Protein AF-A0A7V9I4D1-F1 (afdb_monomer_lite)

Radius of gyration: 14.73 Å; chains: 1; bounding box: 28×27×35 Å

Secondary structure (DSSP, 8-state):
--S---HHHHHHHHHHHHHHTSPPPHHHHHHTSSTTTTHHHHHHHHHHHHHSS-SS-HHHHHHHHHHHHHHTT---

Structure (mmCIF, N/CA/C/O backbone):
data_AF-A0A7V9I4D1-F1
#
_entry.id   AF-A0A7V9I4D1-F1
#
loop_
_atom_site.group_PDB
_atom_site.id
_atom_site.type_symbol
_atom_site.label_atom_id
_atom_site.label_alt_id
_atom_site.label_comp_id
_atom_site.label_asym_id
_atom_site.label_entity_id
_atom_site.label_seq_id
_atom_site.pdbx_PDB_ins_code
_atom_site.Cartn_x
_atom_site.Cartn_y
_atom_site.Cartn_z
_atom_site.occupancy
_atom_site.B_iso_or_equiv
_atom_site.auth_seq_id
_atom_site.auth_comp_id
_atom_site.auth_asym_id
_atom_site.auth_atom_id
_atom_site.pdbx_PDB_model_num
ATOM 1 N N . MET A 1 1 ? -10.516 5.762 9.269 1.00 78.38 1 MET A N 1
ATOM 2 C CA . MET A 1 1 ? -11.585 4.795 9.622 1.00 78.38 1 MET A CA 1
ATOM 3 C C . MET A 1 1 ? -11.332 4.376 11.054 1.00 78.38 1 MET A C 1
ATOM 5 O O . MET A 1 1 ? -10.519 3.500 11.284 1.00 78.38 1 MET A O 1
ATOM 9 N N . GLU A 1 2 ? -11.939 5.068 12.016 1.00 84.50 2 GLU A N 1
ATOM 10 C CA . GLU A 1 2 ? -11.469 4.998 13.413 1.00 84.50 2 GLU A CA 1
ATOM 11 C C . GLU A 1 2 ? -12.224 3.977 14.275 1.00 84.50 2 GLU A C 1
ATOM 13 O O . GLU A 1 2 ? -11.827 3.689 15.399 1.00 84.50 2 GLU A O 1
ATOM 18 N N . ARG A 1 3 ? -13.365 3.470 13.795 1.00 88.12 3 ARG A N 1
ATOM 19 C CA . ARG A 1 3 ? -14.278 2.592 14.543 1.00 88.12 3 ARG A CA 1
ATOM 20 C C . ARG A 1 3 ? -14.953 1.596 13.602 1.00 88.12 3 ARG A C 1
ATOM 22 O O . ARG A 1 3 ? -15.040 1.835 12.402 1.00 88.12 3 ARG A O 1
ATOM 29 N N . GLY A 1 4 ? -15.506 0.521 14.170 1.00 92.00 4 GLY A N 1
ATOM 30 C CA . GLY A 1 4 ? -16.319 -0.462 13.438 1.00 92.00 4 GLY A CA 1
ATOM 31 C C . GLY A 1 4 ? -15.536 -1.628 12.829 1.00 92.00 4 GLY A C 1
ATOM 32 O O . GLY A 1 4 ? -16.085 -2.356 12.004 1.00 92.00 4 GLY A O 1
ATOM 33 N N . HIS A 1 5 ? -14.278 -1.812 13.233 1.00 95.88 5 HIS A N 1
ATOM 34 C CA . HIS A 1 5 ? -13.504 -3.012 12.930 1.00 95.88 5 HIS A CA 1
ATOM 35 C C . HIS A 1 5 ? -14.015 -4.205 13.739 1.00 95.88 5 HIS A C 1
ATOM 37 O O . HIS A 1 5 ? -14.385 -4.065 14.906 1.00 95.88 5 HIS A O 1
ATOM 43 N N . GLU A 1 6 ? -13.978 -5.389 13.132 1.00 95.19 6 GLU A N 1
ATOM 44 C CA . GLU A 1 6 ? -14.122 -6.642 13.872 1.00 95.19 6 GLU A CA 1
ATOM 45 C C . GLU A 1 6 ? -12.990 -6.758 14.906 1.00 95.19 6 GLU A C 1
ATOM 47 O O . GLU A 1 6 ? -11.877 -6.277 14.678 1.00 95.19 6 GLU A O 1
ATOM 52 N N . ALA A 1 7 ? -13.239 -7.425 16.035 1.00 96.19 7 ALA A N 1
ATOM 53 C CA . ALA A 1 7 ? -12.303 -7.444 17.166 1.00 96.19 7 ALA A CA 1
ATOM 54 C C . ALA A 1 7 ? -10.890 -7.938 16.797 1.00 96.19 7 ALA A C 1
ATOM 56 O O . ALA A 1 7 ? -9.898 -7.469 17.354 1.00 96.19 7 ALA A O 1
ATOM 57 N N . ARG A 1 8 ? -10.790 -8.877 15.847 1.00 96.00 8 ARG A N 1
ATOM 58 C CA . ARG A 1 8 ? -9.507 -9.367 15.325 1.00 96.00 8 ARG A CA 1
ATOM 59 C C . ARG A 1 8 ? -8.746 -8.283 14.559 1.00 96.00 8 ARG A C 1
ATOM 61 O O . ARG A 1 8 ? -7.546 -8.138 14.761 1.00 96.00 8 ARG A O 1
ATOM 68 N N . GLU A 1 9 ? -9.437 -7.538 13.703 1.00 96.94 9 GLU A N 1
ATOM 69 C CA . GLU A 1 9 ? -8.833 -6.498 12.865 1.00 96.94 9 GLU A CA 1
ATOM 70 C C . GLU A 1 9 ? -8.419 -5.282 13.701 1.00 96.94 9 GLU A C 1
ATOM 72 O O . GLU A 1 9 ? -7.345 -4.726 13.492 1.00 96.94 9 GLU A O 1
ATOM 77 N N . ALA A 1 10 ? -9.213 -4.930 14.720 1.00 96.44 10 ALA A N 1
ATOM 78 C CA . ALA A 1 10 ? -8.839 -3.903 15.693 1.00 96.44 10 ALA A CA 1
ATOM 79 C C . ALA A 1 10 ? -7.519 -4.251 16.405 1.00 96.44 10 ALA A C 1
ATOM 81 O O . ALA A 1 10 ? -6.595 -3.444 16.417 1.00 96.44 10 ALA A O 1
ATOM 82 N N . ARG A 1 11 ? -7.384 -5.494 16.896 1.00 97.19 11 ARG A N 1
ATOM 83 C CA . ARG A 1 11 ? -6.138 -5.968 17.526 1.00 97.19 11 ARG A CA 1
ATOM 84 C C . ARG A 1 11 ? -4.944 -5.929 16.574 1.00 97.19 11 ARG A C 1
ATOM 86 O O . ARG A 1 11 ? -3.839 -5.625 17.006 1.00 97.19 11 ARG A O 1
ATOM 93 N N . ALA A 1 12 ? -5.146 -6.240 15.294 1.00 96.44 12 ALA A N 1
ATOM 94 C CA . ALA A 1 12 ? -4.077 -6.147 14.302 1.00 96.44 12 ALA A CA 1
ATOM 95 C C . ALA A 1 12 ? -3.584 -4.698 14.137 1.00 96.44 12 ALA A C 1
ATOM 97 O O . ALA A 1 12 ? -2.378 -4.460 14.114 1.00 96.44 12 ALA A O 1
ATOM 98 N N . LEU A 1 13 ? -4.499 -3.725 14.089 1.00 97.19 13 LEU A N 1
ATOM 99 C CA . LEU A 1 13 ? -4.152 -2.302 14.008 1.00 97.19 13 LEU A CA 1
ATOM 100 C C . LEU A 1 13 ? -3.462 -1.788 15.282 1.00 97.19 13 LEU A C 1
ATOM 102 O O . LEU A 1 13 ? -2.549 -0.970 15.177 1.00 97.19 13 LEU A O 1
ATOM 106 N N . ASP A 1 14 ? -3.838 -2.289 16.460 1.00 97.31 14 ASP A N 1
ATOM 107 C CA . ASP A 1 14 ? -3.161 -1.957 17.721 1.00 97.31 14 ASP A CA 1
ATOM 108 C C . ASP A 1 14 ? -1.709 -2.455 17.730 1.00 97.31 14 ASP A C 1
ATOM 110 O O . ASP A 1 14 ? -0.799 -1.700 18.068 1.00 97.31 14 ASP A O 1
ATOM 114 N N . LEU A 1 15 ? -1.457 -3.676 17.245 1.00 98.00 15 LEU A N 1
ATOM 115 C CA . LEU A 1 15 ? -0.090 -4.187 17.087 1.00 98.00 15 LEU A CA 1
ATOM 116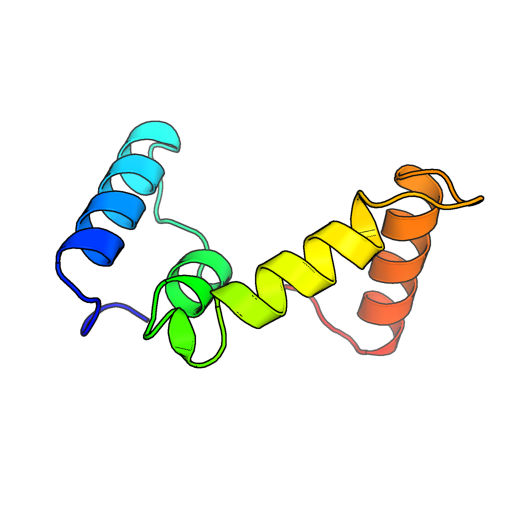 C C . LEU A 1 15 ? 0.731 -3.333 16.109 1.00 98.00 15 LEU A C 1
ATOM 118 O O . LEU A 1 15 ? 1.896 -3.038 16.372 1.00 98.00 15 LEU A O 1
ATOM 122 N N . VAL A 1 16 ? 0.135 -2.900 14.992 1.00 97.00 16 VAL A N 1
ATOM 123 C CA . VAL A 1 16 ? 0.803 -1.996 14.036 1.00 97.00 16 VAL A CA 1
ATOM 124 C C . VAL A 1 16 ? 1.141 -0.657 14.692 1.00 97.00 16 VAL A C 1
ATOM 126 O O . VAL A 1 16 ? 2.235 -0.132 14.478 1.00 97.00 16 VAL A O 1
ATOM 129 N N . ARG A 1 17 ? 0.221 -0.110 15.493 1.00 96.94 17 ARG A N 1
ATOM 130 C CA . ARG A 1 17 ? 0.419 1.140 16.235 1.00 96.94 17 ARG A CA 1
ATOM 131 C C . ARG A 1 17 ? 1.606 1.030 17.188 1.00 96.94 17 ARG A C 1
ATOM 133 O O . ARG A 1 17 ? 2.469 1.905 17.188 1.00 96.94 17 ARG A O 1
ATOM 140 N N . GLU A 1 18 ? 1.664 -0.047 17.964 1.00 97.81 18 GLU A N 1
ATOM 141 C CA . GLU A 1 18 ? 2.756 -0.316 18.903 1.00 97.81 18 GLU A CA 1
ATOM 142 C C . GLU A 1 18 ? 4.100 -0.458 18.180 1.00 97.81 18 GLU A C 1
ATOM 144 O O . GLU A 1 18 ? 5.069 0.201 18.550 1.00 97.81 18 GLU A O 1
ATOM 149 N N . GLN A 1 19 ? 4.151 -1.249 17.103 1.00 97.31 19 GLN A N 1
ATOM 150 C CA . GLN A 1 19 ? 5.373 -1.463 16.319 1.00 97.31 19 GLN A CA 1
ATOM 151 C C . GLN A 1 19 ? 5.901 -0.181 15.670 1.00 97.31 19 GLN A C 1
ATOM 153 O O . GLN A 1 19 ? 7.113 0.009 15.573 1.00 97.31 19 GLN A O 1
ATOM 158 N N . ARG A 1 20 ? 5.004 0.694 15.201 1.00 95.44 20 ARG A N 1
ATOM 159 C CA . ARG A 1 20 ? 5.377 1.961 14.556 1.00 95.44 20 ARG A CA 1
ATOM 160 C C . ARG A 1 20 ? 5.653 3.091 15.546 1.00 95.44 20 ARG A C 1
ATOM 162 O O . ARG A 1 20 ? 6.254 4.084 15.148 1.00 95.44 20 ARG A O 1
ATOM 169 N N . GLY A 1 21 ? 5.170 2.989 16.787 1.00 97.00 21 GLY A N 1
ATOM 170 C CA . GLY A 1 21 ? 5.136 4.113 17.729 1.00 97.00 21 GLY A CA 1
ATOM 171 C C . GLY A 1 21 ? 4.270 5.287 17.245 1.00 97.00 21 GLY A C 1
ATOM 172 O O . GLY A 1 21 ? 4.430 6.410 17.719 1.00 97.00 21 GLY A O 1
ATOM 173 N N . ALA A 1 22 ? 3.384 5.047 16.274 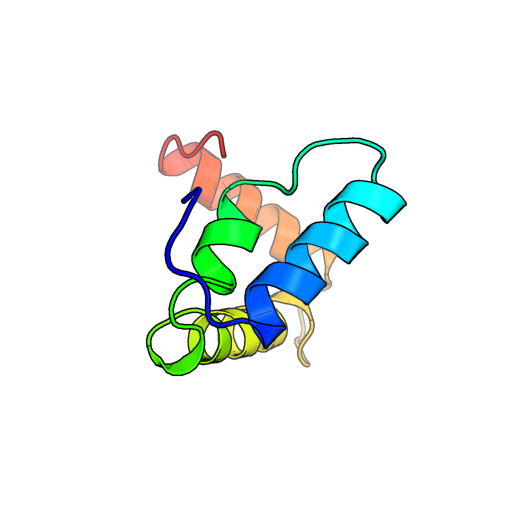1.00 95.88 22 ALA A N 1
ATOM 174 C CA . ALA A 1 22 ? 2.572 6.052 15.598 1.00 95.88 22 ALA A CA 1
ATOM 175 C C . ALA A 1 22 ? 1.257 5.438 15.101 1.00 95.88 22 ALA A C 1
ATOM 177 O O . ALA A 1 22 ? 1.112 4.218 15.022 1.00 95.88 22 ALA A O 1
ATOM 178 N N . GLU A 1 23 ? 0.297 6.290 14.748 1.00 95.06 23 GLU A N 1
ATOM 179 C CA . GLU A 1 23 ? -0.984 5.861 14.184 1.00 95.06 23 GLU A CA 1
ATOM 180 C C . GLU A 1 23 ? -0.784 4.995 12.920 1.00 95.06 23 GLU A C 1
ATOM 182 O O . GLU A 1 23 ? 0.023 5.357 12.054 1.00 95.06 23 GLU A O 1
ATOM 187 N N . PRO A 1 24 ? -1.517 3.873 12.765 1.00 96.00 24 PRO A N 1
ATOM 188 C CA . PRO A 1 24 ? -1.524 3.127 11.514 1.00 96.00 24 PRO A CA 1
ATOM 189 C C . PRO A 1 24 ? -1.950 4.022 10.338 1.00 96.00 24 PRO A C 1
ATOM 191 O O . PRO A 1 24 ? -2.930 4.758 10.472 1.00 96.00 24 PRO A O 1
ATOM 194 N N . PRO A 1 25 ? -1.276 3.940 9.174 1.00 94.25 25 PRO A N 1
ATOM 195 C CA . PRO A 1 25 ? -1.705 4.646 7.971 1.00 94.25 25 PRO A CA 1
ATOM 196 C C . PRO A 1 25 ? -3.175 4.384 7.631 1.00 94.25 25 PRO A C 1
ATOM 198 O O . PRO A 1 25 ? -3.657 3.255 7.763 1.00 94.25 25 PRO A O 1
ATOM 201 N N . ASP A 1 26 ? -3.872 5.397 7.117 1.00 94.62 26 ASP A N 1
ATOM 202 C CA . ASP A 1 26 ? -5.305 5.297 6.809 1.00 94.62 26 ASP A CA 1
ATOM 203 C C . ASP A 1 26 ? -5.630 4.216 5.770 1.00 94.62 26 ASP A C 1
ATOM 205 O O . ASP A 1 26 ? -6.703 3.609 5.829 1.00 94.62 26 ASP A O 1
ATOM 209 N N . VAL A 1 27 ? -4.693 3.899 4.869 1.00 94.75 27 VAL A N 1
ATOM 210 C CA . VAL A 1 27 ? -4.832 2.753 3.956 1.00 94.75 27 VAL A CA 1
ATOM 211 C C . VAL A 1 27 ? -4.916 1.434 4.716 1.00 94.75 27 VAL A C 1
ATOM 213 O O . VAL A 1 27 ? -5.773 0.618 4.398 1.00 94.75 27 VAL A O 1
ATOM 216 N N . LEU A 1 28 ? -4.119 1.231 5.771 1.00 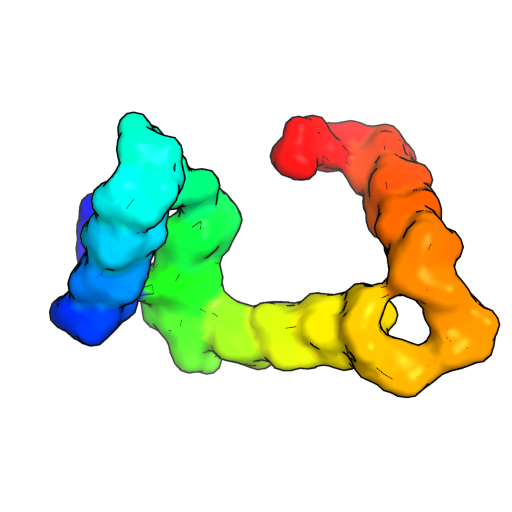95.81 28 LEU A N 1
ATOM 217 C CA . LEU A 1 28 ? -4.200 0.004 6.566 1.00 95.81 28 LEU A CA 1
ATOM 218 C C . LEU A 1 28 ? -5.539 -0.067 7.291 1.00 95.81 28 LEU A C 1
ATOM 220 O O . LEU A 1 28 ? -6.216 -1.087 7.219 1.00 95.81 28 LEU A O 1
ATOM 224 N N . LYS A 1 29 ? -5.987 1.032 7.906 1.00 96.50 29 LYS A N 1
ATOM 225 C CA . LYS A 1 29 ? -7.323 1.079 8.518 1.00 96.50 29 LYS A CA 1
ATOM 226 C C . LYS A 1 29 ? -8.413 0.739 7.498 1.00 96.50 29 LYS A C 1
ATOM 228 O O . LYS A 1 29 ? -9.331 -0.007 7.809 1.00 96.50 29 LYS A O 1
ATOM 233 N N . THR A 1 30 ? -8.281 1.227 6.268 1.00 95.69 30 THR A N 1
ATOM 234 C CA . THR A 1 30 ? -9.212 0.939 5.170 1.00 95.69 30 THR A CA 1
ATOM 235 C C . THR A 1 30 ? -9.229 -0.538 4.790 1.00 95.69 30 THR A C 1
ATOM 237 O O . THR A 1 30 ? -10.298 -1.138 4.720 1.00 95.69 30 THR A O 1
ATOM 240 N N . LEU A 1 31 ? -8.060 -1.157 4.613 1.00 96.69 31 LEU A N 1
ATOM 241 C CA . LEU A 1 31 ? -7.950 -2.580 4.280 1.00 96.69 31 LEU A CA 1
ATOM 242 C C . LEU A 1 31 ? -8.463 -3.485 5.413 1.00 96.69 31 LEU A C 1
ATOM 244 O O . LEU A 1 31 ? -9.054 -4.531 5.156 1.00 96.69 31 LEU A O 1
ATOM 248 N N . HIS A 1 32 ? -8.303 -3.062 6.666 1.00 96.50 32 HIS A N 1
ATOM 249 C CA . HIS A 1 32 ? -8.801 -3.776 7.843 1.00 96.50 32 HIS A CA 1
ATOM 250 C C . HIS A 1 32 ? -10.279 -3.474 8.169 1.00 96.50 32 HIS A C 1
ATOM 252 O O . HIS A 1 32 ? -10.847 -4.046 9.107 1.00 96.50 32 HIS A O 1
ATOM 258 N N . TYR A 1 33 ? -10.946 -2.588 7.425 1.00 95.50 33 TYR A N 1
ATOM 259 C CA . TYR A 1 33 ? -12.373 -2.319 7.590 1.00 95.50 33 TYR A CA 1
ATOM 260 C C . TYR A 1 33 ? -13.195 -3.226 6.671 1.00 95.50 33 TYR A C 1
ATOM 262 O O . TYR A 1 33 ? -13.209 -3.046 5.458 1.00 95.50 33 TYR A O 1
ATOM 270 N N . ARG A 1 34 ? -13.890 -4.216 7.256 1.00 94.00 34 ARG A N 1
ATOM 271 C CA . ARG A 1 34 ? -14.621 -5.267 6.512 1.00 94.00 34 ARG A CA 1
ATOM 272 C C . ARG A 1 34 ? -13.725 -5.921 5.442 1.00 94.00 34 ARG A C 1
ATOM 274 O O . ARG A 1 34 ? -14.037 -5.861 4.253 1.00 94.00 34 ARG A O 1
ATOM 281 N N . PRO A 1 35 ? -12.623 -6.571 5.856 1.00 95.75 35 PRO A N 1
ATOM 282 C CA . PRO A 1 35 ? -11.557 -7.009 4.951 1.00 95.75 35 PRO A CA 1
ATOM 283 C C . PRO A 1 35 ? -12.032 -7.961 3.846 1.00 95.75 35 PRO A C 1
ATOM 285 O O . PRO A 1 35 ? -11.449 -7.973 2.771 1.00 95.75 35 PRO A O 1
ATOM 288 N N . GLU A 1 36 ? -13.113 -8.709 4.068 1.00 96.00 36 GLU A N 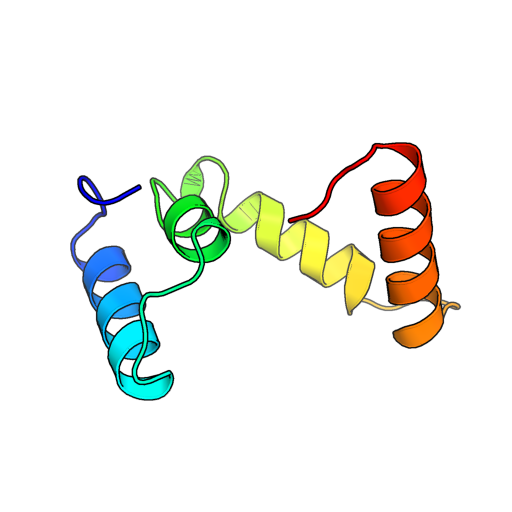1
ATOM 289 C CA . GLU A 1 36 ? -13.689 -9.611 3.059 1.00 96.00 36 GLU A CA 1
ATOM 290 C C . GLU A 1 36 ? -14.318 -8.894 1.867 1.00 96.00 36 GLU A C 1
ATOM 292 O O . GLU A 1 36 ? -14.411 -9.467 0.787 1.00 96.00 36 GLU A O 1
ATOM 297 N N . LEU A 1 37 ? -14.776 -7.654 2.056 1.00 93.50 37 LEU A N 1
ATOM 298 C CA . LEU A 1 37 ? -15.449 -6.901 1.002 1.00 93.50 37 LEU A CA 1
ATOM 299 C C . LEU A 1 37 ? -14.448 -6.272 0.028 1.00 93.50 37 LEU A C 1
ATOM 301 O O . LEU A 1 37 ? -14.720 -6.181 -1.164 1.00 93.50 37 LEU A O 1
ATOM 305 N N . PHE A 1 38 ? -13.307 -5.812 0.541 1.00 92.56 38 PHE A N 1
ATOM 306 C CA . PHE A 1 38 ? -12.328 -5.058 -0.242 1.00 92.56 38 PHE A CA 1
ATOM 307 C C . PHE A 1 38 ? -10.889 -5.375 0.158 1.00 92.56 38 PHE A C 1
ATOM 309 O O . PHE A 1 38 ? -10.071 -5.665 -0.708 1.00 92.56 38 PHE A O 1
ATOM 316 N N . GLY A 1 39 ? -10.576 -5.352 1.456 1.00 96.25 39 GLY A N 1
ATOM 317 C CA . GLY A 1 39 ? -9.200 -5.415 1.949 1.00 96.25 39 GLY A CA 1
ATOM 318 C C . GLY A 1 39 ? -8.380 -6.598 1.440 1.00 96.25 39 GLY A C 1
ATOM 319 O O . GLY A 1 39 ? -7.316 -6.393 0.860 1.00 96.25 39 GLY A O 1
ATOM 320 N N . ARG A 1 40 ? -8.870 -7.829 1.627 1.00 96.81 40 ARG A N 1
ATOM 321 C CA . ARG A 1 40 ? -8.179 -9.050 1.183 1.00 96.81 40 ARG A CA 1
ATOM 322 C C . ARG A 1 40 ? -8.085 -9.163 -0.335 1.00 96.81 40 ARG A C 1
ATOM 324 O O . ARG A 1 40 ? -6.954 -9.235 -0.806 1.00 96.81 40 ARG A O 1
ATOM 331 N N . PRO A 1 41 ? -9.189 -9.105 -1.110 1.00 97.12 41 PRO A N 1
ATOM 332 C CA . PRO A 1 41 ? -9.085 -9.245 -2.562 1.00 97.12 41 PRO A CA 1
ATOM 333 C C . PRO A 1 41 ? -8.217 -8.145 -3.193 1.00 97.12 41 PRO A C 1
ATOM 335 O O . PRO A 1 41 ? -7.460 -8.412 -4.127 1.00 97.12 41 PRO A O 1
ATOM 338 N N . PHE A 1 42 ? -8.264 -6.917 -2.659 1.00 97.00 42 PHE A N 1
ATOM 339 C CA . PHE A 1 42 ? -7.381 -5.838 -3.097 1.00 97.00 42 PHE A CA 1
ATOM 340 C C . PHE A 1 42 ? -5.914 -6.127 -2.764 1.00 97.00 42 PHE A C 1
ATOM 342 O O . PHE A 1 42 ? -5.064 -6.012 -3.643 1.00 97.00 42 PHE A O 1
ATOM 349 N N . SER A 1 43 ? -5.614 -6.524 -1.523 1.00 97.00 43 SER A N 1
ATOM 350 C CA . SER A 1 43 ? -4.239 -6.803 -1.084 1.00 97.00 43 SER A CA 1
ATOM 351 C C . SER A 1 43 ? -3.618 -7.957 -1.869 1.00 97.00 43 SER A C 1
ATOM 353 O O . SER A 1 43 ? -2.487 -7.836 -2.321 1.00 97.00 43 SER A O 1
ATOM 355 N N . GLU A 1 44 ? -4.371 -9.032 -2.110 1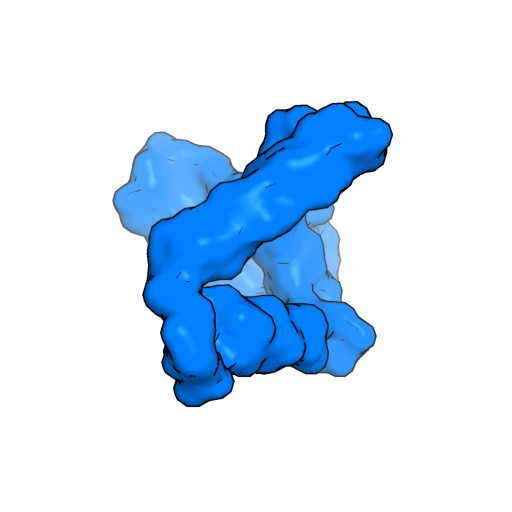.00 97.69 44 GLU A N 1
ATOM 356 C CA . GLU A 1 44 ? -3.926 -10.174 -2.920 1.00 97.69 44 GLU A CA 1
ATOM 357 C C . GLU A 1 44 ? -3.607 -9.760 -4.362 1.00 97.69 44 GLU A C 1
ATOM 359 O O . GLU A 1 44 ? -2.574 -10.141 -4.914 1.00 97.69 44 GLU A O 1
ATOM 364 N N . THR A 1 45 ? -4.464 -8.931 -4.963 1.00 97.38 45 THR A N 1
ATOM 365 C CA . THR A 1 45 ? -4.247 -8.414 -6.322 1.00 97.38 45 THR A CA 1
ATOM 366 C C . THR A 1 45 ? -3.036 -7.482 -6.375 1.00 97.38 45 THR A C 1
ATOM 368 O O . THR A 1 45 ? -2.227 -7.568 -7.299 1.00 97.38 45 THR A O 1
ATOM 371 N N . LEU A 1 46 ? -2.885 -6.606 -5.378 1.00 97.06 46 LEU A N 1
ATOM 372 C CA . LEU A 1 46 ? -1.752 -5.692 -5.277 1.00 97.06 46 LEU A CA 1
ATOM 373 C C . LEU A 1 46 ? -0.439 -6.455 -5.078 1.00 97.06 46 LEU A C 1
ATOM 375 O O . LEU A 1 46 ? 0.554 -6.130 -5.724 1.00 97.06 46 LEU A O 1
ATOM 379 N N . ASP A 1 47 ? -0.429 -7.487 -4.237 1.00 97.44 47 ASP A N 1
ATOM 380 C CA . ASP A 1 47 ? 0.735 -8.350 -4.041 1.00 97.44 47 ASP A CA 1
ATOM 381 C C . ASP A 1 47 ? 1.089 -9.112 -5.314 1.00 97.44 47 ASP A C 1
ATOM 383 O O . ASP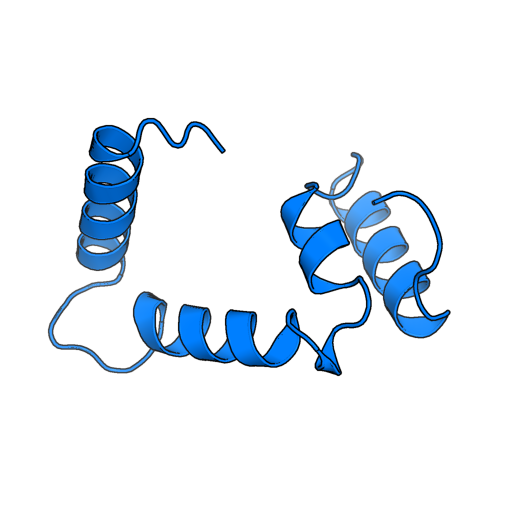 A 1 47 ? 2.262 -9.173 -5.685 1.00 97.44 47 ASP A O 1
ATOM 387 N N . LEU A 1 48 ? 0.099 -9.633 -6.041 1.00 97.31 48 LEU A N 1
ATOM 388 C CA . LEU A 1 48 ? 0.344 -10.258 -7.337 1.00 97.31 48 LEU A CA 1
ATOM 389 C C . LEU A 1 48 ? 0.977 -9.263 -8.318 1.00 97.31 48 LEU A C 1
ATOM 391 O O . LEU A 1 48 ? 1.981 -9.585 -8.954 1.00 97.31 48 LEU A O 1
ATOM 395 N N . ALA A 1 49 ? 0.439 -8.045 -8.399 1.00 97.06 49 ALA A N 1
ATOM 396 C CA . ALA A 1 49 ? 0.948 -7.010 -9.288 1.00 97.06 49 ALA A CA 1
ATOM 397 C C . ALA A 1 49 ? 2.370 -6.574 -8.912 1.00 97.06 49 ALA A C 1
ATOM 399 O O . ALA A 1 49 ? 3.237 -6.546 -9.781 1.00 97.06 49 ALA A O 1
ATOM 400 N N . MET A 1 50 ? 2.632 -6.281 -7.635 1.00 98.19 50 MET A N 1
ATOM 401 C CA . MET A 1 50 ? 3.876 -5.652 -7.166 1.00 98.19 50 MET A CA 1
ATOM 402 C C . MET A 1 50 ? 4.977 -6.642 -6.779 1.00 98.19 50 MET A C 1
ATOM 404 O O . MET A 1 50 ? 6.156 -6.292 -6.814 1.00 98.19 50 MET A O 1
ATOM 408 N N . ARG A 1 51 ? 4.620 -7.872 -6.396 1.00 96.38 51 ARG A N 1
ATOM 409 C CA . ARG A 1 51 ? 5.547 -8.879 -5.845 1.00 96.38 51 ARG A CA 1
ATOM 410 C C . ARG A 1 51 ? 5.466 -10.236 -6.541 1.00 96.38 51 ARG A C 1
ATOM 412 O O . ARG A 1 51 ? 6.384 -11.036 -6.386 1.00 96.38 51 ARG A O 1
ATOM 419 N N . GLY A 1 52 ? 4.421 -10.492 -7.326 1.00 96.56 52 GLY A N 1
ATOM 420 C CA . GLY A 1 52 ? 4.272 -11.729 -8.092 1.00 96.56 52 GLY A CA 1
ATOM 421 C C . GLY A 1 52 ? 5.306 -11.887 -9.218 1.00 96.56 52 GLY A C 1
ATOM 422 O O . GLY A 1 52 ? 6.037 -10.931 -9.518 1.00 96.56 52 GLY A O 1
ATOM 423 N N . PRO A 1 53 ? 5.369 -13.080 -9.846 1.00 97.56 53 PRO A N 1
ATOM 424 C CA . PRO A 1 53 ? 6.247 -13.353 -10.982 1.00 97.56 53 PRO A CA 1
ATOM 425 C C . PRO A 1 53 ? 6.032 -12.349 -12.117 1.00 97.56 53 PRO A C 1
ATOM 427 O O . PRO A 1 53 ? 4.897 -12.082 -12.508 1.00 97.56 53 PRO A O 1
ATOM 430 N N . SER A 1 54 ? 7.119 -11.787 -12.636 1.00 97.25 54 SER A N 1
ATOM 431 C CA . SER A 1 54 ? 7.080 -10.784 -13.695 1.00 97.25 54 SER A CA 1
ATOM 432 C C . SER A 1 54 ? 8.444 -10.672 -14.371 1.00 97.25 54 SER A C 1
ATOM 434 O O . SER A 1 54 ? 9.466 -10.913 -13.728 1.00 97.25 54 SER A O 1
ATOM 436 N N . ASP A 1 55 ? 8.446 -10.256 -15.637 1.00 98.19 55 ASP A N 1
ATOM 437 C CA . ASP A 1 55 ? 9.659 -9.835 -16.345 1.00 98.19 55 ASP A CA 1
ATOM 438 C C . ASP A 1 55 ? 10.184 -8.485 -15.823 1.00 98.19 55 ASP A C 1
ATOM 440 O O . ASP A 1 55 ? 11.353 -8.158 -16.018 1.00 98.19 55 ASP A O 1
ATOM 444 N N . TRP A 1 56 ? 9.334 -7.711 -15.137 1.00 97.88 56 TRP A N 1
ATOM 445 C CA . TRP A 1 56 ? 9.707 -6.445 -14.516 1.00 97.88 56 TRP A CA 1
ATOM 446 C C . TRP A 1 56 ? 10.200 -6.646 -13.086 1.00 97.88 56 TRP A C 1
ATOM 448 O O . TRP A 1 56 ? 9.587 -7.327 -12.255 1.00 97.88 56 TRP A O 1
ATOM 458 N N . SER A 1 57 ? 11.290 -5.961 -12.767 1.00 97.94 57 SER A N 1
ATOM 459 C CA . SER A 1 57 ? 11.793 -5.847 -11.406 1.00 97.94 57 SER A CA 1
ATOM 460 C C . SER A 1 57 ? 10.774 -5.162 -10.485 1.00 97.94 57 SER A C 1
ATOM 462 O O . SER A 1 57 ? 9.858 -4.457 -10.916 1.00 97.94 57 SER A O 1
ATOM 464 N N . ALA A 1 58 ? 10.939 -5.335 -9.171 1.00 97.31 58 ALA A N 1
ATOM 465 C CA . ALA A 1 58 ? 10.138 -4.595 -8.193 1.00 97.31 58 ALA A CA 1
ATOM 466 C C . ALA A 1 58 ? 10.288 -3.071 -8.374 1.00 97.31 58 ALA A C 1
ATOM 468 O O . ALA A 1 58 ? 9.299 -2.352 -8.325 1.00 97.31 58 ALA A O 1
ATOM 469 N N . GLY A 1 59 ? 11.504 -2.589 -8.662 1.00 97.94 59 GLY A N 1
ATOM 470 C CA . GLY A 1 59 ? 11.766 -1.164 -8.878 1.00 97.94 59 GLY A CA 1
ATOM 471 C C . GLY A 1 59 ? 11.046 -0.586 -10.100 1.00 97.94 59 GLY A C 1
ATOM 472 O O . GLY A 1 59 ? 10.517 0.517 -10.023 1.00 97.94 59 GLY A O 1
ATOM 473 N N . GLU A 1 60 ? 10.968 -1.329 -11.207 1.00 98.56 60 GLU A N 1
ATOM 474 C CA . GLU A 1 60 ? 10.213 -0.896 -12.395 1.00 98.56 60 GLU A CA 1
ATOM 475 C C . GLU A 1 60 ? 8.713 -0.810 -12.116 1.00 98.56 60 GLU A C 1
ATOM 477 O O . GLU A 1 60 ? 8.058 0.145 -12.529 1.00 98.56 60 GLU A O 1
ATOM 482 N N . ARG A 1 61 ? 8.169 -1.761 -11.354 1.00 98.56 61 ARG A N 1
ATOM 483 C CA . ARG A 1 61 ? 6.757 -1.734 -10.960 1.00 98.56 61 ARG A CA 1
ATOM 484 C C . ARG A 1 61 ? 6.434 -0.561 -10.036 1.00 98.56 61 ARG A C 1
ATOM 486 O O . ARG A 1 61 ? 5.416 0.098 -10.235 1.00 98.56 61 ARG A O 1
ATOM 493 N N . GLU A 1 62 ? 7.320 -0.249 -9.092 1.00 98.31 62 GLU A N 1
ATOM 494 C CA . GLU A 1 62 ? 7.209 0.959 -8.262 1.00 98.31 62 GLU A CA 1
ATOM 495 C C . GLU A 1 62 ? 7.316 2.239 -9.105 1.00 98.31 62 GLU A C 1
ATOM 497 O O . GLU A 1 62 ? 6.551 3.179 -8.897 1.00 98.31 62 GLU A O 1
ATOM 502 N N . LEU A 1 63 ? 8.200 2.276 -10.111 1.00 98.38 63 LEU A N 1
ATOM 503 C CA . LEU A 1 63 ? 8.295 3.407 -11.039 1.00 98.38 63 LEU A CA 1
ATOM 504 C C . LEU A 1 63 ? 6.987 3.609 -11.817 1.00 98.38 63 LEU A C 1
ATOM 506 O O . LEU A 1 63 ? 6.527 4.744 -11.949 1.00 98.38 63 LEU A O 1
ATOM 510 N N . PHE A 1 64 ? 6.365 2.532 -12.305 1.00 98.06 64 PHE A N 1
ATOM 511 C CA . PHE A 1 64 ? 5.069 2.610 -12.983 1.00 98.06 64 PHE A CA 1
ATOM 512 C C . PHE A 1 64 ? 3.974 3.116 -12.042 1.00 98.06 64 PHE A C 1
ATOM 514 O O . PHE A 1 64 ? 3.224 4.018 -12.417 1.00 98.06 64 PHE A O 1
ATOM 521 N N . ALA A 1 65 ? 3.914 2.589 -10.815 1.00 97.88 65 ALA A N 1
ATOM 522 C CA . ALA A 1 65 ? 2.961 3.035 -9.804 1.00 97.88 65 ALA A CA 1
ATOM 523 C C . ALA A 1 65 ? 3.135 4.531 -9.491 1.00 97.88 65 ALA A C 1
ATOM 525 O O . ALA A 1 65 ? 2.170 5.290 -9.566 1.00 97.88 65 ALA A O 1
ATOM 526 N N . ALA A 1 66 ? 4.366 4.983 -9.236 1.00 97.94 66 ALA A N 1
ATOM 527 C CA . ALA A 1 66 ? 4.670 6.384 -8.955 1.00 97.94 66 ALA A CA 1
ATOM 528 C C . ALA A 1 66 ? 4.329 7.309 -10.136 1.00 97.94 66 ALA A C 1
ATOM 530 O O . ALA A 1 66 ? 3.740 8.375 -9.942 1.00 97.94 66 ALA A O 1
ATOM 531 N N . PHE A 1 67 ? 4.651 6.896 -11.366 1.00 98.38 67 PHE A N 1
ATOM 532 C CA . PHE A 1 67 ? 4.335 7.660 -12.571 1.00 98.38 67 PHE A CA 1
ATOM 533 C C . PHE A 1 67 ? 2.820 7.808 -12.770 1.00 98.38 67 PHE A C 1
ATOM 535 O O . PHE A 1 67 ? 2.328 8.919 -12.971 1.00 98.38 67 PHE A O 1
ATOM 542 N N . VAL A 1 68 ? 2.060 6.715 -12.643 1.00 98.31 68 VAL A N 1
ATOM 543 C CA . VAL A 1 68 ? 0.593 6.741 -12.755 1.00 98.31 68 VAL A CA 1
ATOM 544 C C . VAL A 1 68 ? -0.035 7.570 -11.632 1.00 98.31 68 VAL A C 1
ATOM 546 O O . VAL A 1 68 ? -0.945 8.356 -11.899 1.00 98.31 68 VAL A O 1
ATOM 549 N N . SER A 1 69 ? 0.457 7.465 -10.397 1.00 98.19 69 SER A N 1
ATOM 550 C CA . SER A 1 69 ? -0.004 8.299 -9.279 1.00 98.19 69 SER A CA 1
ATOM 551 C C . SER A 1 69 ? 0.260 9.784 -9.521 1.00 98.19 69 SER A C 1
ATOM 553 O O . SER A 1 69 ? -0.613 10.607 -9.248 1.00 98.19 69 SER A O 1
ATOM 555 N N . SER A 1 70 ? 1.412 10.136 -10.103 1.00 98.12 70 SER A N 1
ATOM 556 C CA . SER A 1 70 ? 1.729 11.518 -10.478 1.00 98.12 70 SER A CA 1
ATOM 557 C C . SER A 1 70 ? 0.754 12.066 -11.525 1.00 98.12 70 SER A C 1
ATOM 559 O O . SER A 1 70 ? 0.224 13.163 -11.342 1.00 98.12 70 SER A O 1
ATOM 561 N N . LEU A 1 71 ? 0.445 11.287 -12.569 1.00 98.56 71 LEU A N 1
ATOM 562 C CA . LEU A 1 71 ? -0.533 11.671 -13.596 1.00 98.56 71 LEU A CA 1
ATOM 563 C C . LEU A 1 71 ? -1.944 11.861 -13.027 1.00 98.56 71 LEU A C 1
ATOM 565 O O . LEU A 1 71 ? -2.665 12.755 -13.462 1.00 98.56 71 LEU A O 1
ATOM 569 N N . ASN A 1 72 ? -2.325 11.041 -12.046 1.00 98.25 72 ASN A N 1
ATOM 570 C CA . ASN A 1 72 ? -3.630 11.115 -11.388 1.00 98.25 72 ASN A CA 1
ATOM 571 C C . ASN A 1 72 ? -3.669 12.088 -10.203 1.00 98.25 72 ASN A C 1
ATOM 573 O O . ASN A 1 72 ? -4.686 12.157 -9.519 1.00 98.25 72 ASN A O 1
ATOM 577 N N . GLN A 1 73 ? -2.580 12.821 -9.940 1.00 97.75 73 GLN A N 1
ATOM 578 C CA . GLN A 1 73 ? -2.459 13.716 -8.787 1.00 97.75 73 GLN A CA 1
ATOM 579 C C . GLN A 1 73 ? -2.855 13.019 -7.474 1.00 97.75 73 GLN A C 1
ATOM 581 O O . GLN A 1 73 ? -3.603 13.572 -6.672 1.00 97.75 73 GLN A O 1
ATOM 586 N N . CYS A 1 74 ? -2.374 11.789 -7.276 1.00 96.94 74 CYS A N 1
ATOM 587 C CA . CYS A 1 74 ? -2.615 10.982 -6.085 1.00 96.94 74 CYS A CA 1
ATOM 588 C C . CYS A 1 74 ? -1.425 11.140 -5.116 1.00 96.94 74 CYS A C 1
ATOM 590 O O . CYS A 1 74 ? -0.395 10.501 -5.335 1.00 96.94 74 CYS A O 1
ATOM 592 N N . PRO A 1 75 ? -1.511 12.009 -4.086 1.00 89.75 75 PRO A N 1
ATOM 593 C CA . PRO A 1 75 ? -0.390 12.315 -3.190 1.00 89.75 75 PRO A CA 1
ATOM 594 C C . PRO A 1 75 ? -0.265 11.348 -2.005 1.00 89.75 75 PRO A C 1
ATOM 596 O O . PRO A 1 75 ? 0.550 11.600 -1.119 1.00 89.75 75 PRO A O 1
ATOM 599 N N . PHE A 1 76 ? -1.139 10.341 -1.939 1.00 79.81 76 PHE A N 1
ATOM 600 C CA . PHE A 1 76 ? -1.233 9.405 -0.824 1.00 79.81 76 PHE A CA 1
ATOM 601 C C . PHE A 1 76 ? 0.035 8.556 -0.672 1.00 79.81 76 PHE A C 1
ATOM 603 O O . PHE A 1 76 ? 0.547 8.080 -1.710 1.00 79.81 76 PHE A O 1
#

Sequence (76 aa):
MERGHEAREARALDLVREQRGAEPPDVLKTLHYRPELFGRPFSETLDLAMRGPSDWSAGERELFAAFVSSLNQCPF

Foldseek 3Di:
DPDDFDPVLVVVQVVVCVVVVHHDPVVSVVCRHPVVVDNVVVVVVVCCQQPNDDPDDNVVSVVVVVVVCVVVVPPD

pLDDT: mean 95.94, std 3.6, range [78.38, 98.56]